Protein AF-A0A413B1Q6-F1 (afdb_monomer)

Structure (mmCIF, N/CA/C/O backbone):
data_AF-A0A413B1Q6-F1
#
_entry.id   AF-A0A413B1Q6-F1
#
loop_
_atom_site.group_PDB
_atom_site.id
_atom_site.type_symbol
_atom_site.label_atom_id
_atom_site.label_alt_id
_atom_site.label_comp_id
_atom_site.label_asym_id
_atom_site.label_entity_id
_atom_site.label_seq_id
_atom_site.pdbx_PDB_ins_code
_atom_site.Cartn_x
_atom_site.Cartn_y
_atom_site.Cartn_z
_atom_site.occupancy
_atom_site.B_iso_or_equiv
_atom_site.auth_seq_id
_atom_site.auth_comp_id
_atom_site.auth_asym_id
_atom_site.auth_atom_id
_atom_site.pdbx_PDB_model_num
ATOM 1 N N . MET A 1 1 ? 12.517 21.825 0.173 1.00 48.16 1 MET A N 1
ATOM 2 C CA . MET A 1 1 ? 11.046 21.617 0.176 1.00 48.16 1 MET A CA 1
ATOM 3 C C . MET A 1 1 ? 10.616 20.224 0.657 1.00 48.16 1 MET A C 1
ATOM 5 O O . MET A 1 1 ? 9.679 20.158 1.440 1.00 48.16 1 MET A O 1
ATOM 9 N N . ILE A 1 2 ? 11.316 19.134 0.309 1.00 51.59 2 ILE A N 1
ATOM 10 C CA . ILE A 1 2 ? 10.990 17.749 0.738 1.00 51.59 2 ILE A CA 1
ATOM 11 C C . ILE A 1 2 ? 10.934 17.574 2.276 1.00 51.59 2 ILE A C 1
ATOM 13 O O . ILE A 1 2 ? 10.001 16.971 2.801 1.00 51.59 2 ILE A O 1
ATOM 17 N N . LEU A 1 3 ? 11.860 18.199 3.017 1.00 45.94 3 LEU A N 1
ATOM 18 C CA . LEU A 1 3 ? 11.890 18.184 4.493 1.00 45.94 3 LEU A CA 1
ATOM 19 C C . LEU A 1 3 ? 10.654 18.820 5.160 1.00 45.94 3 LEU A C 1
ATOM 21 O O . LEU A 1 3 ? 10.297 18.443 6.273 1.00 45.94 3 LEU A O 1
ATOM 25 N N . LEU A 1 4 ? 9.995 19.777 4.501 1.00 53.41 4 LEU A N 1
ATOM 26 C CA . LEU A 1 4 ? 8.781 20.423 5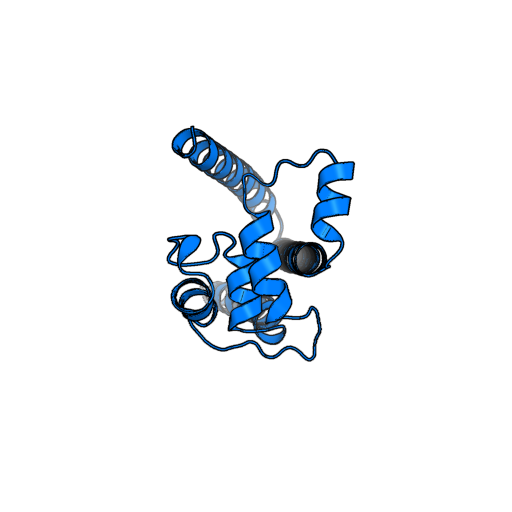.016 1.00 53.41 4 LEU A CA 1
ATOM 27 C C . LEU A 1 4 ? 7.534 19.580 4.734 1.00 53.41 4 LEU A C 1
ATOM 29 O O . LEU A 1 4 ? 6.629 19.558 5.562 1.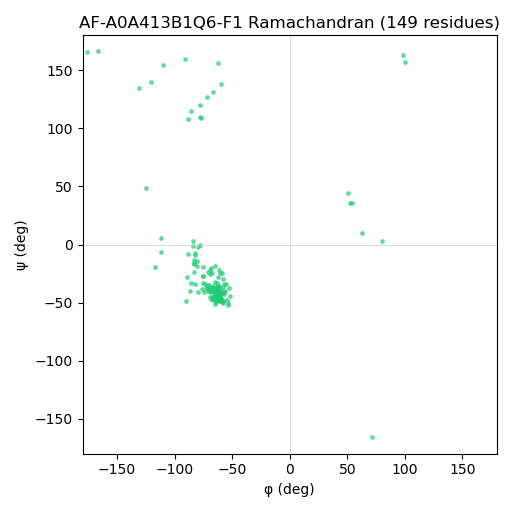00 53.41 4 LEU A O 1
ATOM 33 N N . ALA A 1 5 ? 7.494 18.869 3.604 1.00 56.66 5 ALA A N 1
ATOM 34 C CA . ALA A 1 5 ? 6.378 17.997 3.244 1.00 56.66 5 ALA A CA 1
ATOM 35 C C . ALA A 1 5 ? 6.296 16.767 4.165 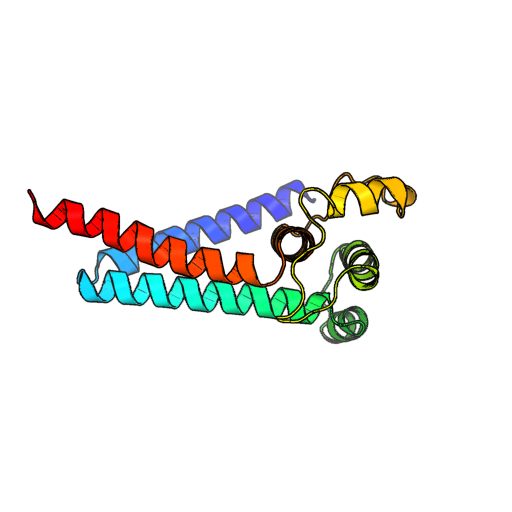1.00 56.66 5 ALA A C 1
ATOM 37 O O . ALA A 1 5 ? 5.234 16.496 4.724 1.00 56.66 5 ALA A O 1
ATOM 38 N N . GLY A 1 6 ? 7.426 16.092 4.416 1.00 59.94 6 GLY A N 1
ATOM 39 C CA . GLY A 1 6 ? 7.474 14.947 5.337 1.00 59.94 6 GLY A CA 1
ATOM 40 C C . GLY A 1 6 ? 7.097 15.320 6.775 1.00 59.94 6 GLY A C 1
ATOM 41 O O . GLY A 1 6 ? 6.319 14.618 7.419 1.00 59.94 6 GLY A O 1
ATOM 42 N N . LYS A 1 7 ? 7.560 16.485 7.257 1.00 67.38 7 LYS A N 1
ATOM 43 C CA . LYS A 1 7 ? 7.190 17.000 8.586 1.00 67.38 7 LYS A CA 1
ATOM 44 C C . LYS A 1 7 ? 5.690 17.281 8.713 1.00 67.38 7 LYS A C 1
ATOM 46 O O . LYS A 1 7 ? 5.123 17.017 9.766 1.00 67.38 7 LYS A O 1
ATOM 51 N N . ARG A 1 8 ? 5.030 17.772 7.658 1.00 76.81 8 ARG A N 1
ATOM 52 C CA . ARG A 1 8 ? 3.580 18.046 7.675 1.00 76.81 8 ARG A CA 1
ATOM 53 C C . ARG A 1 8 ? 2.765 16.763 7.804 1.00 76.81 8 ARG A C 1
ATOM 55 O O . ARG A 1 8 ? 1.902 16.697 8.670 1.00 76.81 8 ARG A O 1
ATOM 62 N N . ILE A 1 9 ? 3.073 15.743 7.002 1.00 81.12 9 ILE A N 1
ATOM 63 C CA . ILE A 1 9 ? 2.351 14.460 7.041 1.00 81.12 9 ILE A CA 1
ATOM 64 C C . ILE A 1 9 ? 2.518 13.793 8.413 1.00 81.12 9 ILE A C 1
ATOM 66 O O . ILE A 1 9 ? 1.534 13.326 8.979 1.00 81.12 9 ILE A O 1
ATOM 70 N N . GLY A 1 10 ? 3.730 13.819 8.981 1.00 80.06 10 GLY A N 1
ATOM 71 C CA . GLY A 1 10 ? 3.993 13.268 10.314 1.00 80.06 10 GLY A CA 1
ATOM 72 C C . GLY A 1 10 ? 3.266 14.001 11.448 1.00 80.06 10 GLY A C 1
ATOM 73 O O . GLY A 1 10 ? 2.780 13.370 12.381 1.00 80.06 10 GLY A O 1
ATOM 74 N N . ILE A 1 11 ? 3.146 15.330 11.373 1.00 85.75 11 ILE A N 1
ATOM 75 C CA . ILE A 1 11 ? 2.390 16.101 12.372 1.00 85.75 11 ILE A CA 1
ATOM 76 C C . ILE A 1 11 ? 0.889 15.807 12.251 1.00 85.75 11 ILE A C 1
ATOM 78 O O . ILE A 1 11 ? 0.236 15.558 13.262 1.00 85.75 11 ILE A O 1
ATOM 82 N N . PHE A 1 12 ? 0.341 15.787 11.031 1.00 84.81 12 PHE A N 1
ATOM 83 C CA . PHE A 1 12 ? -1.071 15.461 10.815 1.00 84.81 12 PHE A CA 1
ATOM 84 C C . PHE A 1 12 ? -1.413 14.041 11.277 1.00 84.81 12 PHE A C 1
ATOM 86 O O . PHE A 1 12 ? -2.421 13.856 11.959 1.00 84.81 12 PHE A O 1
ATOM 93 N N . SER A 1 13 ? -0.569 13.051 10.968 1.00 84.06 13 SER A N 1
ATOM 94 C CA . SER A 1 13 ? -0.796 11.674 11.411 1.00 84.06 13 SER A CA 1
ATOM 95 C C . SER A 1 13 ? -0.771 11.555 12.935 1.00 84.06 13 SER A C 1
ATOM 97 O O . SER A 1 13 ? -1.619 10.865 13.501 1.00 84.06 13 SER A O 1
ATOM 99 N N . LEU A 1 14 ? 0.127 12.276 13.614 1.00 86.75 14 LEU A N 1
ATOM 100 C CA . LEU A 1 14 ? 0.201 12.306 15.074 1.00 86.75 14 LEU A CA 1
ATOM 101 C C . LEU A 1 14 ? -1.061 12.916 15.698 1.00 86.75 14 LEU A C 1
ATOM 103 O O . LEU A 1 14 ? -1.635 12.323 16.609 1.00 86.75 14 LEU A O 1
ATOM 107 N N . VAL A 1 15 ? -1.531 14.058 15.186 1.00 91.31 15 VAL A N 1
ATOM 108 C CA . VAL A 1 15 ? -2.752 14.715 15.687 1.00 91.31 15 VAL A CA 1
ATOM 109 C C . VAL A 1 15 ? -3.966 13.797 15.536 1.00 91.31 15 VAL A C 1
ATOM 111 O O . VAL A 1 15 ? -4.698 13.583 16.502 1.00 91.31 15 VAL A O 1
ATOM 114 N N . ILE A 1 16 ? -4.148 13.200 14.355 1.00 90.38 16 ILE A N 1
ATOM 115 C CA . ILE A 1 16 ? -5.246 12.259 14.093 1.00 90.38 16 ILE A CA 1
ATOM 116 C C . ILE A 1 16 ? -5.147 11.038 15.017 1.00 90.38 16 ILE A C 1
ATOM 118 O O . ILE A 1 16 ? -6.152 10.622 15.591 1.00 90.38 16 ILE A O 1
ATOM 122 N N . SER A 1 17 ? -3.941 10.500 15.219 1.00 88.81 17 SER A N 1
ATOM 123 C CA . SER A 1 17 ? -3.722 9.337 16.088 1.00 88.81 17 SER A CA 1
ATOM 124 C C . SER A 1 17 ? -4.079 9.627 17.548 1.00 88.81 17 SER A C 1
ATOM 126 O O . SER A 1 17 ? -4.684 8.781 18.203 1.00 88.81 17 SER A O 1
ATOM 128 N N . ILE A 1 18 ? -3.762 10.823 18.061 1.00 91.38 18 ILE A N 1
ATOM 129 C CA . ILE A 1 18 ? -4.127 11.231 19.428 1.00 91.38 18 ILE A CA 1
ATOM 130 C C . ILE A 1 18 ? -5.646 11.357 19.571 1.00 91.38 18 ILE A C 1
ATOM 132 O O . ILE A 1 18 ? -6.213 10.843 20.536 1.00 91.38 18 ILE A O 1
ATOM 136 N N . ILE A 1 19 ? -6.314 12.003 18.609 1.00 92.56 19 ILE A N 1
ATOM 137 C CA . ILE A 1 19 ? -7.778 12.150 18.610 1.00 92.56 19 ILE A CA 1
ATOM 138 C C . ILE A 1 19 ? -8.447 10.772 18.581 1.00 92.56 19 ILE A C 1
ATOM 140 O O . ILE A 1 19 ? -9.362 10.507 19.361 1.00 92.56 19 ILE A O 1
ATOM 144 N N . TRP A 1 20 ? -7.956 9.876 17.724 1.00 89.44 20 TRP A N 1
ATOM 145 C CA . TRP A 1 20 ? -8.451 8.508 17.628 1.00 89.44 20 TRP A CA 1
ATOM 146 C C . TRP A 1 20 ? -8.255 7.729 18.934 1.00 89.44 20 TRP A C 1
ATOM 148 O O . TRP A 1 20 ? -9.201 7.131 19.444 1.00 89.44 20 TRP A O 1
ATOM 158 N N . LEU A 1 21 ? -7.061 7.788 19.531 1.00 87.69 21 LEU A N 1
ATOM 159 C CA . LEU A 1 21 ? -6.766 7.124 20.802 1.00 87.69 21 LEU A CA 1
ATOM 160 C C . LEU A 1 21 ? -7.682 7.621 21.928 1.00 87.69 21 LEU A C 1
ATOM 162 O O . LEU A 1 21 ? -8.211 6.828 22.712 1.00 87.69 21 LEU A O 1
ATOM 166 N N . PHE A 1 22 ? -7.907 8.930 21.996 1.00 90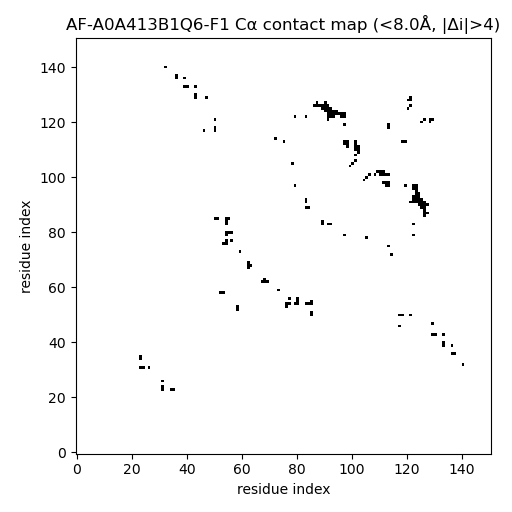.56 22 PHE A N 1
ATOM 167 C CA . PHE A 1 22 ? -8.806 9.528 22.973 1.00 90.56 22 PHE A CA 1
ATOM 168 C C . PHE A 1 22 ? -10.261 9.083 22.772 1.00 90.56 22 PHE A C 1
ATOM 170 O O . PHE A 1 22 ? -10.970 8.814 23.742 1.00 90.56 22 PHE A O 1
ATOM 177 N N . PHE A 1 23 ? -10.705 8.952 21.520 1.00 90.00 23 PHE A N 1
ATOM 178 C CA . PHE A 1 23 ? -12.035 8.439 21.202 1.00 90.00 23 PHE A CA 1
ATOM 179 C C . PHE A 1 23 ? -12.193 6.965 21.600 1.00 90.00 23 PHE A C 1
ATOM 181 O O . PHE A 1 23 ? -13.173 6.615 22.255 1.00 90.00 23 PHE A O 1
ATOM 188 N N . VAL A 1 24 ? -11.218 6.114 21.265 1.00 87.31 24 VAL A N 1
ATOM 189 C CA . VAL A 1 24 ? -11.259 4.672 21.557 1.00 87.31 24 VAL A CA 1
ATOM 190 C C . VAL A 1 24 ? -11.215 4.408 23.062 1.00 87.31 24 VAL A C 1
ATOM 192 O O . VAL A 1 24 ? -12.029 3.644 23.571 1.00 87.31 24 VAL A O 1
ATOM 195 N N . THR A 1 25 ? -10.332 5.076 23.807 1.00 84.75 25 THR A N 1
ATOM 196 C CA . THR A 1 25 ? -10.175 4.843 25.259 1.00 84.75 25 THR A CA 1
ATOM 197 C C . THR A 1 25 ? -11.408 5.219 26.088 1.00 84.75 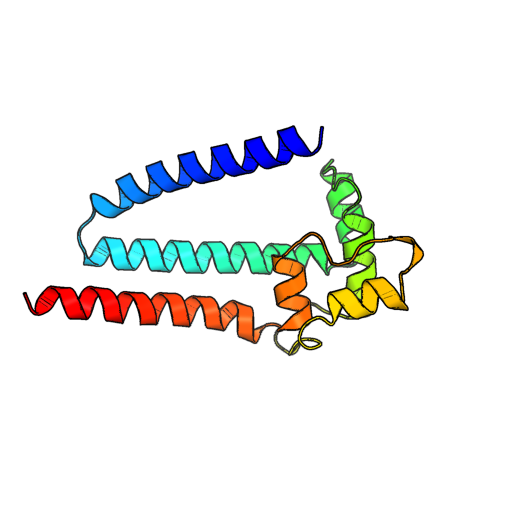25 THR A C 1
ATOM 199 O O . THR A 1 25 ? -11.560 4.721 27.201 1.00 84.75 25 THR A O 1
ATOM 202 N N . ARG A 1 26 ? -12.324 6.034 25.545 1.00 88.56 26 ARG A N 1
ATOM 203 C CA . ARG A 1 26 ? -13.613 6.381 26.171 1.00 88.56 26 ARG A CA 1
ATOM 204 C C . ARG A 1 26 ? -14.719 5.343 25.972 1.00 88.56 26 ARG A C 1
ATOM 206 O O . ARG A 1 26 ? -15.781 5.473 26.573 1.00 88.56 26 ARG A O 1
ATOM 213 N N . GLN A 1 27 ? -14.499 4.341 25.129 1.00 86.19 27 GLN A N 1
ATOM 214 C CA . GLN A 1 27 ? -15.483 3.301 24.837 1.00 86.19 27 GLN A CA 1
ATOM 215 C C . GLN A 1 27 ? -15.325 2.097 25.773 1.00 86.19 27 GLN A C 1
ATOM 217 O O . GLN A 1 27 ? -14.258 1.877 26.345 1.00 86.19 27 GLN A O 1
ATOM 222 N N . SER A 1 28 ? -16.378 1.283 25.895 1.00 87.75 28 SER A N 1
ATOM 223 C CA . SER A 1 28 ? -16.315 -0.006 26.596 1.00 87.75 28 SER A CA 1
ATOM 224 C C . SER A 1 28 ? -15.329 -0.963 25.916 1.00 87.75 28 SER A C 1
ATOM 226 O O . SER A 1 28 ? -15.079 -0.857 24.717 1.00 87.75 28 SER A O 1
ATOM 228 N N . GLU A 1 29 ? -14.792 -1.940 26.648 1.00 79.62 29 GLU A N 1
ATOM 229 C CA . GLU A 1 29 ? -13.774 -2.860 26.118 1.00 79.62 29 GLU A CA 1
ATOM 230 C C . GLU A 1 29 ? -14.228 -3.607 24.850 1.00 79.62 29 GLU A C 1
ATOM 232 O O . GLU A 1 29 ? -13.473 -3.744 23.884 1.00 79.62 29 GLU A O 1
ATOM 237 N N . LYS A 1 30 ? -15.494 -4.042 24.814 1.00 79.50 30 LYS A N 1
ATOM 238 C CA . LYS A 1 30 ? -16.086 -4.686 23.633 1.00 79.50 30 LYS A CA 1
ATOM 239 C C . LYS A 1 30 ? -16.091 -3.744 22.424 1.00 79.50 30 LYS A C 1
ATOM 241 O O . LYS A 1 30 ? -15.739 -4.157 21.319 1.00 79.50 30 LYS A O 1
ATOM 246 N N . ASN A 1 31 ? -16.446 -2.480 22.639 1.00 83.12 31 ASN A N 1
ATOM 247 C CA . ASN A 1 31 ? -16.481 -1.470 21.586 1.00 83.12 31 ASN A CA 1
ATOM 248 C C . ASN A 1 31 ? -15.068 -1.063 21.147 1.00 83.12 31 ASN A C 1
ATOM 250 O O . ASN A 1 31 ? -14.854 -0.863 19.958 1.00 83.12 31 ASN A O 1
ATOM 254 N N . GLN A 1 32 ? -14.092 -1.014 22.061 1.00 80.06 32 GLN A N 1
ATOM 255 C CA . GLN A 1 32 ? -12.682 -0.770 21.731 1.00 80.06 32 GLN A CA 1
ATOM 256 C C . GLN A 1 32 ? -12.147 -1.816 20.752 1.00 80.06 32 GLN A C 1
ATOM 258 O O . GLN A 1 32 ? -11.596 -1.456 19.713 1.00 80.06 32 GLN A O 1
ATOM 263 N N . LYS A 1 33 ? -12.362 -3.105 21.053 1.00 77.88 33 LYS A N 1
ATOM 264 C CA . LYS A 1 33 ? -11.957 -4.213 20.175 1.00 77.88 33 LYS A CA 1
ATOM 265 C C . LYS A 1 33 ? -12.607 -4.084 18.799 1.00 77.88 33 LYS A C 1
ATOM 267 O O . LYS A 1 33 ? -11.907 -4.111 17.794 1.00 77.88 33 LYS A O 1
ATOM 272 N N . CYS A 1 34 ? -13.922 -3.861 18.763 1.00 81.19 34 CYS A N 1
ATOM 273 C CA . CYS A 1 34 ? -14.666 -3.684 17.517 1.00 81.19 34 CYS A CA 1
ATOM 274 C C . CYS A 1 34 ? -14.121 -2.515 16.674 1.00 81.19 34 CYS A C 1
ATOM 276 O O . CYS A 1 34 ? -13.824 -2.690 15.495 1.00 81.19 34 CYS A O 1
ATOM 278 N N . LEU A 1 35 ? -13.917 -1.342 17.283 1.00 85.25 35 LEU A N 1
ATOM 279 C CA . LEU A 1 35 ? -13.418 -0.149 16.595 1.00 85.25 35 LEU A CA 1
ATOM 280 C C . LEU A 1 35 ? -12.007 -0.346 16.040 1.00 85.25 35 LEU A C 1
ATOM 282 O O . LEU A 1 35 ? -11.760 -0.005 14.886 1.00 85.25 35 LEU A O 1
ATOM 286 N N . ILE A 1 36 ? -11.096 -0.925 16.825 1.00 84.06 36 ILE A N 1
ATOM 287 C CA . ILE A 1 36 ? -9.726 -1.203 16.375 1.00 84.06 36 ILE A CA 1
ATOM 288 C C . ILE A 1 36 ? -9.749 -2.174 15.192 1.00 84.06 36 ILE A C 1
ATOM 290 O O . ILE A 1 36 ? -9.130 -1.884 14.169 1.00 84.06 36 ILE A O 1
ATOM 294 N N . THR A 1 37 ? -10.507 -3.272 15.282 1.00 80.38 37 THR A N 1
ATOM 295 C CA . THR A 1 37 ? -10.635 -4.239 14.182 1.00 80.38 37 THR A CA 1
ATOM 296 C C . THR A 1 37 ? -11.202 -3.587 12.924 1.00 80.38 37 THR A C 1
ATOM 298 O O . THR A 1 37 ? -10.617 -3.742 11.855 1.00 80.38 37 THR A O 1
ATOM 301 N N . ILE A 1 38 ? -12.281 -2.805 13.038 1.00 85.56 38 ILE A N 1
ATOM 302 C CA . ILE A 1 38 ? -12.872 -2.093 11.897 1.00 85.56 38 ILE A CA 1
ATOM 303 C C . ILE A 1 38 ? -11.851 -1.141 11.275 1.00 85.56 38 ILE A C 1
ATOM 305 O O . ILE A 1 38 ? -11.651 -1.179 10.064 1.00 85.56 38 ILE A O 1
ATOM 309 N N . THR A 1 39 ? -11.162 -0.322 12.075 1.00 85.25 39 THR A N 1
ATOM 310 C CA . THR A 1 39 ? -10.150 0.595 11.529 1.00 85.25 39 THR A CA 1
ATOM 311 C C . THR A 1 39 ? -8.982 -0.128 10.872 1.00 85.25 39 THR A C 1
ATOM 313 O O . THR A 1 39 ? -8.517 0.323 9.830 1.00 85.25 39 THR A O 1
ATOM 316 N N . GLY A 1 40 ? -8.550 -1.270 11.413 1.00 82.75 40 GLY A N 1
ATOM 317 C CA . GLY A 1 40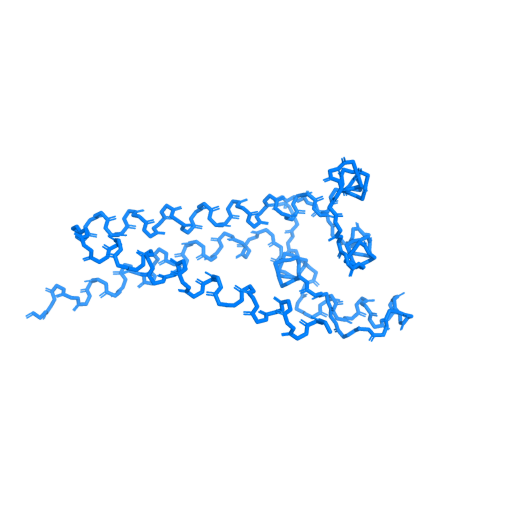 ? -7.534 -2.114 10.788 1.00 82.75 40 GLY A CA 1
ATOM 318 C C . GLY A 1 40 ? -7.983 -2.641 9.424 1.00 82.75 40 GLY A C 1
ATOM 319 O O . GLY A 1 40 ? -7.257 -2.491 8.444 1.00 82.75 40 GLY A O 1
ATOM 320 N N . VAL A 1 41 ? -9.204 -3.180 9.336 1.00 84.25 41 VAL A N 1
ATOM 321 C CA . VAL A 1 41 ? -9.780 -3.677 8.074 1.00 84.25 41 VAL A CA 1
ATOM 322 C C . VAL A 1 41 ? -9.946 -2.545 7.058 1.00 84.25 41 VAL A C 1
ATOM 324 O O . VAL A 1 41 ? -9.564 -2.704 5.903 1.00 84.25 41 VAL A O 1
ATOM 327 N N . VAL A 1 42 ? -10.454 -1.381 7.473 1.00 87.62 42 VAL A N 1
ATOM 328 C CA . VAL A 1 42 ? -10.596 -0.211 6.592 1.00 87.62 42 VAL A CA 1
ATOM 329 C C . VAL A 1 42 ? -9.235 0.242 6.064 1.00 87.62 42 VAL A C 1
ATOM 331 O O . VAL A 1 42 ? -9.093 0.455 4.863 1.00 87.62 42 VAL A O 1
ATOM 334 N N . MET A 1 43 ? -8.217 0.341 6.923 1.00 84.75 43 MET A N 1
ATOM 335 C CA . MET A 1 43 ? -6.865 0.713 6.497 1.00 84.75 43 MET A CA 1
ATOM 336 C C . MET A 1 43 ? -6.270 -0.302 5.519 1.00 84.75 43 MET A C 1
ATOM 338 O O . MET A 1 43 ? -5.676 0.095 4.520 1.00 84.75 43 MET A O 1
ATOM 342 N N . MET A 1 44 ? -6.473 -1.599 5.758 1.00 83.62 44 MET A N 1
ATOM 343 C CA . MET A 1 44 ? -6.053 -2.658 4.839 1.00 83.62 44 MET A CA 1
ATOM 344 C C . MET A 1 44 ? -6.722 -2.508 3.465 1.00 83.62 44 MET A C 1
ATOM 346 O O . MET A 1 44 ? -6.036 -2.554 2.446 1.00 83.62 44 MET A O 1
ATOM 350 N N . LEU A 1 45 ? -8.036 -2.260 3.426 1.00 86.94 45 LEU A N 1
ATOM 351 C CA . LEU A 1 45 ? -8.772 -2.030 2.178 1.00 86.94 45 LEU A CA 1
ATOM 352 C C . LEU A 1 45 ? -8.273 -0.784 1.437 1.00 86.94 45 LEU A C 1
ATOM 354 O O . LEU A 1 45 ? -8.126 -0.823 0.219 1.00 86.94 45 LEU A O 1
ATOM 358 N N . VAL A 1 46 ? -7.964 0.302 2.152 1.00 88.56 46 VAL A N 1
ATOM 359 C CA . VAL A 1 46 ? -7.390 1.522 1.558 1.00 88.56 46 VAL A CA 1
ATOM 360 C C . VAL A 1 46 ? -6.007 1.247 0.961 1.00 88.56 46 VAL A C 1
ATOM 362 O O . VAL A 1 46 ? -5.732 1.673 -0.160 1.00 88.56 46 VAL A O 1
ATOM 365 N N . CYS A 1 47 ? -5.146 0.507 1.665 1.00 86.25 47 CYS A N 1
ATOM 366 C CA . CYS A 1 47 ? -3.842 0.097 1.142 1.00 86.25 47 CYS A CA 1
ATOM 367 C C . CYS A 1 47 ? -3.986 -0.784 -0.105 1.00 86.25 47 CYS A C 1
ATOM 369 O O . CYS A 1 47 ? -3.278 -0.576 -1.087 1.00 86.25 47 CYS A O 1
ATOM 371 N N . TYR A 1 48 ? -4.924 -1.732 -0.094 1.00 86.00 48 TYR A N 1
ATOM 372 C CA . TYR A 1 48 ? -5.174 -2.614 -1.230 1.00 86.00 48 TYR A CA 1
ATOM 373 C C . TYR A 1 48 ? -5.733 -1.854 -2.441 1.00 86.00 48 TYR A C 1
ATOM 375 O O . TYR A 1 48 ? -5.285 -2.068 -3.566 1.00 86.00 48 TYR A O 1
ATOM 383 N N . LEU A 1 49 ? -6.634 -0.894 -2.211 1.00 89.19 49 LEU A N 1
ATOM 384 C CA . LEU A 1 49 ? -7.128 0.012 -3.246 1.00 89.19 49 LEU A CA 1
ATOM 385 C C . LEU A 1 49 ? -5.998 0.867 -3.835 1.00 89.19 49 LEU A C 1
ATOM 387 O O . LEU A 1 49 ? -5.956 1.077 -5.043 1.00 89.19 49 LEU A O 1
ATOM 391 N N . LEU A 1 50 ? -5.062 1.339 -3.008 1.00 88.00 50 LEU A N 1
ATOM 392 C CA . LEU A 1 50 ? -3.888 2.067 -3.488 1.00 88.00 50 LEU A CA 1
ATOM 393 C C . LEU A 1 50 ? -3.028 1.193 -4.406 1.00 88.00 50 LEU A C 1
ATOM 395 O O . LEU A 1 50 ? -2.606 1.663 -5.458 1.00 88.00 50 LEU A O 1
ATOM 399 N N . VAL A 1 51 ? -2.791 -0.070 -4.041 1.00 89.56 51 VAL A N 1
ATOM 400 C CA . VAL A 1 51 ? -2.052 -1.016 -4.892 1.00 89.56 51 VAL A CA 1
ATOM 401 C C . VAL A 1 51 ? -2.790 -1.252 -6.210 1.00 89.56 51 VAL A C 1
ATOM 403 O O . VAL A 1 51 ? -2.164 -1.171 -7.263 1.00 89.56 51 VAL A O 1
ATOM 406 N N . TYR A 1 52 ? -4.107 -1.478 -6.164 1.00 89.19 52 TYR A N 1
ATOM 407 C CA . TYR A 1 52 ? -4.943 -1.620 -7.361 1.00 89.19 52 TYR A CA 1
ATOM 408 C C . TYR A 1 52 ? -4.789 -0.428 -8.305 1.00 89.19 52 TYR A C 1
ATOM 410 O O . TYR A 1 52 ? -4.538 -0.600 -9.494 1.00 89.19 52 TYR A O 1
ATOM 418 N N . LEU A 1 53 ? -4.912 0.784 -7.763 1.00 88.31 53 LEU A N 1
ATOM 419 C CA . LEU A 1 53 ? -4.796 2.008 -8.541 1.00 88.31 53 LEU A CA 1
ATOM 420 C C . LEU A 1 53 ? -3.408 2.144 -9.158 1.00 88.31 53 LEU A C 1
ATOM 422 O O . LEU A 1 53 ? -3.312 2.448 -10.334 1.00 88.31 53 LEU A O 1
ATOM 426 N N . VAL A 1 54 ? -2.347 1.894 -8.393 1.00 88.12 54 VAL A N 1
ATOM 427 C CA . VAL A 1 54 ? -0.963 2.114 -8.829 1.00 88.12 54 VAL A CA 1
ATOM 428 C C . VAL A 1 54 ? -0.465 1.053 -9.815 1.00 88.12 54 VAL A C 1
ATOM 430 O O . VAL A 1 54 ? 0.334 1.375 -10.694 1.00 88.12 54 VAL A O 1
ATOM 433 N N . LEU A 1 55 ? -0.916 -0.197 -9.691 1.00 87.75 55 LEU A N 1
ATOM 434 C CA . LEU A 1 55 ? -0.576 -1.271 -10.632 1.00 87.75 55 LEU A CA 1
ATOM 435 C C . LEU A 1 55 ? -1.451 -1.262 -11.890 1.00 87.75 55 LEU A C 1
ATOM 437 O O . LEU A 1 55 ? -1.165 -1.996 -12.832 1.00 87.75 55 LEU A O 1
ATOM 441 N N . ASN A 1 56 ? -2.490 -0.426 -11.938 1.00 87.56 56 ASN A N 1
ATOM 442 C CA . ASN A 1 56 ? -3.262 -0.232 -13.153 1.00 87.56 56 ASN A CA 1
ATOM 443 C C . ASN A 1 56 ? -2.429 0.570 -14.181 1.00 87.56 56 ASN A C 1
ATOM 445 O O . ASN A 1 56 ? -1.946 1.660 -13.851 1.00 87.56 56 ASN A O 1
ATOM 449 N N . PRO A 1 57 ? -2.263 0.085 -15.425 1.00 82.38 57 PRO A N 1
ATOM 450 C CA . PRO A 1 57 ? -1.514 0.803 -16.460 1.00 82.38 57 PRO A CA 1
ATOM 451 C C . PRO A 1 57 ? -2.084 2.200 -16.755 1.00 82.38 57 PRO A C 1
ATOM 453 O O . PRO A 1 57 ? -1.329 3.129 -17.052 1.00 82.38 57 PRO A O 1
ATOM 456 N N . ASP A 1 58 ? -3.394 2.393 -16.576 1.00 86.06 58 ASP A N 1
ATOM 457 C CA . ASP A 1 58 ? -4.071 3.672 -16.814 1.00 86.06 58 ASP A CA 1
ATOM 458 C C . ASP A 1 58 ? -3.896 4.678 -15.665 1.00 86.06 58 ASP A C 1
ATOM 460 O O . ASP A 1 58 ? -4.362 5.818 -15.753 1.00 86.06 58 ASP A O 1
ATOM 464 N N . TRP A 1 59 ? -3.208 4.303 -14.581 1.00 84.94 59 TRP A N 1
ATOM 465 C CA . TRP A 1 59 ? -3.044 5.144 -13.394 1.00 84.94 59 TRP A CA 1
ATOM 466 C C . TRP A 1 59 ? -2.528 6.543 -13.709 1.00 84.94 59 TRP A C 1
ATOM 468 O O . TRP A 1 59 ? -3.049 7.528 -13.192 1.00 84.94 59 TRP A O 1
ATOM 478 N N . ASN A 1 60 ? -1.523 6.645 -14.580 1.00 82.19 60 ASN A N 1
ATOM 479 C CA . ASN A 1 60 ? -0.923 7.930 -14.931 1.00 82.19 60 ASN A CA 1
ATOM 480 C C . ASN A 1 60 ? -1.939 8.866 -15.603 1.00 82.19 60 ASN A C 1
ATOM 482 O O . ASN A 1 60 ? -1.923 10.068 -15.338 1.00 82.19 60 ASN A O 1
ATOM 486 N N . LEU A 1 61 ? -2.843 8.311 -16.415 1.00 83.50 61 LEU A N 1
ATOM 487 C CA . LEU A 1 61 ? -3.907 9.049 -17.094 1.00 83.50 61 LEU A CA 1
ATOM 488 C C . LEU A 1 61 ? -5.028 9.439 -16.121 1.00 83.50 61 LEU A C 1
ATOM 490 O O . LEU A 1 61 ? -5.519 10.567 -16.141 1.00 83.50 61 LEU A O 1
ATOM 494 N N . ILE A 1 62 ? -5.397 8.536 -15.210 1.00 85.31 62 ILE A N 1
ATOM 495 C CA . ILE A 1 62 ? -6.359 8.829 -14.138 1.00 85.31 62 ILE A CA 1
ATOM 496 C C . ILE A 1 62 ? -5.824 9.953 -13.245 1.00 85.31 62 ILE A C 1
ATOM 498 O O . ILE A 1 62 ? -6.535 10.909 -12.937 1.00 85.31 62 ILE A O 1
ATOM 502 N N . ALA A 1 63 ? -4.555 9.872 -12.857 1.00 85.44 63 ALA A N 1
ATOM 503 C CA . ALA A 1 63 ? -3.951 10.828 -11.950 1.00 85.44 63 ALA A CA 1
ATOM 504 C C . ALA A 1 63 ? -3.752 12.207 -12.600 1.00 85.44 63 ALA A C 1
ATOM 506 O O . ALA A 1 63 ? -3.975 13.220 -11.933 1.00 85.44 63 ALA A O 1
ATOM 507 N N . SER A 1 64 ? -3.436 12.270 -13.903 1.00 85.00 64 SER A N 1
ATOM 508 C CA . SER A 1 64 ? -3.419 13.541 -14.640 1.00 85.00 64 SER A CA 1
ATOM 509 C C . SER A 1 64 ? -4.810 14.167 -14.738 1.00 85.00 64 SER A C 1
ATOM 511 O O . SER A 1 64 ? -4.949 15.368 -14.524 1.00 85.00 64 SER A O 1
ATOM 513 N N . ASN A 1 65 ? -5.853 13.364 -14.980 1.00 88.31 65 ASN A N 1
ATOM 514 C CA . ASN A 1 65 ? -7.234 13.855 -15.055 1.00 88.31 65 ASN A CA 1
ATOM 515 C C . ASN A 1 65 ? -7.736 14.401 -13.710 1.00 88.31 65 ASN A C 1
ATOM 517 O O . ASN A 1 65 ? -8.506 15.358 -13.669 1.00 88.31 65 ASN A O 1
ATOM 521 N N . LEU A 1 66 ? -7.268 13.825 -12.602 1.00 88.12 66 LEU A N 1
ATOM 522 C CA . LEU A 1 66 ? -7.578 14.278 -11.246 1.00 88.12 66 LEU A CA 1
ATOM 523 C C . LEU A 1 66 ? -6.668 15.422 -10.757 1.00 88.12 66 LEU A C 1
ATOM 525 O O . LEU A 1 66 ? -6.808 15.851 -9.614 1.00 88.12 66 LEU A O 1
ATOM 529 N N . ASN A 1 67 ? -5.752 15.929 -11.597 1.00 84.19 67 ASN A N 1
ATOM 530 C CA . ASN A 1 67 ? -4.739 16.932 -11.236 1.00 84.19 67 ASN A CA 1
ATOM 531 C C . ASN A 1 67 ? -3.910 16.541 -9.995 1.00 84.19 67 ASN A C 1
ATOM 533 O O . ASN A 1 67 ? -3.538 17.385 -9.177 1.00 84.19 67 ASN A O 1
ATOM 537 N N . ILE A 1 68 ? -3.623 15.246 -9.839 1.00 82.81 68 ILE A N 1
ATOM 538 C CA . ILE A 1 68 ? -2.819 14.727 -8.734 1.00 82.81 68 ILE A CA 1
ATOM 539 C C . ILE A 1 68 ? -1.342 14.816 -9.123 1.00 82.81 68 ILE A C 1
ATOM 541 O O . ILE A 1 68 ? -0.878 14.111 -10.017 1.00 82.81 68 ILE A O 1
ATOM 545 N N . ASP A 1 69 ? -0.574 15.643 -8.412 1.00 80.75 69 ASP A N 1
ATOM 546 C CA . ASP A 1 69 ? 0.881 15.670 -8.560 1.00 80.75 69 ASP A CA 1
ATOM 547 C C . ASP A 1 69 ? 1.525 14.490 -7.815 1.00 80.75 69 ASP A C 1
ATOM 549 O O . ASP A 1 69 ? 1.575 14.427 -6.580 1.00 80.75 69 ASP A O 1
ATOM 553 N N . LEU A 1 70 ? 2.050 13.533 -8.579 1.00 76.94 70 LEU A N 1
ATOM 554 C CA . LEU A 1 70 ? 2.737 12.365 -8.030 1.00 76.94 70 LEU A CA 1
ATOM 555 C C . LEU A 1 70 ? 4.209 12.634 -7.706 1.00 76.94 70 LEU A C 1
ATOM 557 O O . LEU A 1 70 ? 4.866 11.744 -7.163 1.00 76.94 70 LEU A O 1
ATOM 561 N N . ALA A 1 71 ? 4.732 13.836 -7.966 1.00 77.06 71 ALA A N 1
ATOM 562 C CA . ALA A 1 71 ? 6.091 14.252 -7.621 1.00 77.06 71 ALA A CA 1
ATOM 563 C C . ALA A 1 71 ? 7.165 13.239 -8.079 1.00 77.06 71 ALA A C 1
ATOM 565 O O . ALA A 1 71 ? 8.052 12.856 -7.317 1.00 77.06 71 ALA A O 1
ATOM 566 N N . GLY A 1 72 ? 7.037 12.736 -9.312 1.00 75.38 72 GLY A N 1
ATOM 567 C CA . GLY A 1 72 ? 7.959 11.755 -9.897 1.00 75.38 72 GLY A CA 1
ATOM 568 C C . GLY A 1 72 ? 7.733 10.298 -9.472 1.00 75.38 72 GLY A C 1
ATOM 569 O O . GLY A 1 72 ? 8.476 9.424 -9.912 1.00 75.38 72 GLY A O 1
ATOM 570 N N . ARG A 1 73 ? 6.702 9.990 -8.668 1.00 81.00 73 ARG A N 1
ATOM 571 C CA . ARG A 1 73 ? 6.394 8.601 -8.270 1.00 81.00 73 ARG A CA 1
ATOM 572 C C . ARG A 1 73 ? 5.918 7.714 -9.421 1.00 81.00 73 ARG A C 1
ATOM 574 O O . ARG A 1 73 ? 6.148 6.509 -9.385 1.00 81.00 73 ARG A O 1
ATOM 581 N N . ASN A 1 74 ? 5.356 8.324 -10.461 1.00 83.88 74 ASN A N 1
ATOM 582 C CA . ASN A 1 74 ? 4.866 7.656 -11.669 1.00 83.88 74 ASN A CA 1
ATOM 583 C C . ASN A 1 74 ? 5.913 6.759 -12.324 1.00 83.88 74 ASN A C 1
ATOM 585 O O . ASN A 1 74 ? 5.583 5.670 -12.778 1.00 83.88 74 ASN A O 1
ATOM 589 N N . TYR A 1 75 ? 7.179 7.182 -12.322 1.00 82.75 75 TYR A N 1
ATOM 590 C CA . TYR A 1 75 ? 8.265 6.415 -12.927 1.00 82.75 75 TYR A CA 1
ATOM 591 C C . TYR A 1 75 ? 8.549 5.114 -12.166 1.00 82.75 75 TYR A C 1
ATOM 593 O O . TYR A 1 75 ? 8.739 4.073 -12.788 1.00 82.75 75 TYR A O 1
ATOM 601 N N . TYR A 1 76 ? 8.513 5.144 -10.828 1.00 84.06 76 TYR A N 1
ATOM 602 C CA . TYR A 1 76 ? 8.688 3.936 -10.013 1.00 84.06 76 TYR A CA 1
ATOM 603 C C . TYR A 1 76 ? 7.484 3.007 -10.125 1.00 84.06 76 TYR A C 1
ATOM 605 O O . TYR A 1 76 ? 7.646 1.793 -10.145 1.00 84.06 76 TYR A O 1
ATOM 613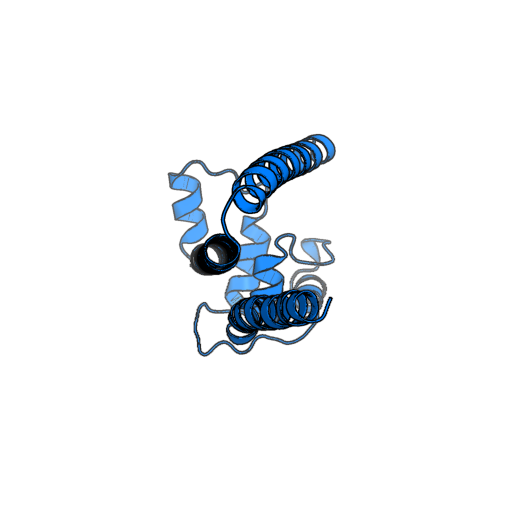 N N . TYR A 1 77 ? 6.282 3.574 -10.206 1.00 86.62 77 TYR A N 1
ATOM 614 C CA . TYR A 1 77 ? 5.055 2.805 -10.382 1.00 86.62 77 TYR A CA 1
ATOM 615 C C . TYR A 1 77 ? 5.050 2.076 -11.725 1.00 86.62 77 TYR A C 1
ATOM 617 O O . TYR A 1 77 ? 4.891 0.860 -11.743 1.00 86.62 77 TYR A O 1
ATOM 625 N N . ALA A 1 78 ? 5.355 2.781 -12.815 1.00 84.94 78 ALA A N 1
ATOM 626 C CA . ALA A 1 78 ? 5.482 2.186 -14.142 1.00 84.94 78 ALA A CA 1
ATOM 627 C C . ALA A 1 78 ? 6.576 1.106 -14.204 1.00 84.94 78 ALA A C 1
ATOM 629 O O . ALA A 1 78 ? 6.378 0.069 -14.827 1.00 84.94 78 ALA A O 1
ATOM 630 N N . ALA A 1 79 ? 7.711 1.303 -13.522 1.00 86.81 79 ALA A N 1
ATOM 631 C CA . ALA A 1 79 ? 8.764 0.289 -13.464 1.00 86.81 79 ALA A CA 1
ATOM 632 C C . ALA A 1 79 ? 8.287 -1.009 -12.794 1.00 86.81 79 ALA A C 1
ATOM 634 O O . ALA A 1 79 ? 8.596 -2.093 -13.276 1.00 86.81 79 ALA A O 1
ATOM 635 N N . MET A 1 80 ? 7.509 -0.909 -11.710 1.00 87.12 80 MET A N 1
ATOM 636 C CA . MET A 1 80 ? 7.001 -2.082 -10.989 1.00 87.12 80 MET A CA 1
ATOM 637 C C . MET A 1 80 ? 5.853 -2.792 -11.723 1.00 87.12 80 MET A C 1
ATOM 639 O O . MET A 1 80 ? 5.716 -4.003 -11.570 1.00 87.12 80 MET A O 1
ATOM 643 N N . GLN A 1 81 ? 5.073 -2.085 -12.549 1.00 88.38 81 GLN A N 1
ATOM 644 C CA . GLN A 1 81 ? 3.981 -2.673 -13.346 1.00 88.38 81 GLN A CA 1
ATOM 645 C C . GLN A 1 81 ? 4.453 -3.785 -14.301 1.00 88.38 81 GLN A C 1
ATOM 647 O O . GLN A 1 81 ? 3.675 -4.672 -14.632 1.00 88.38 81 GLN A O 1
ATOM 652 N N . ASN A 1 82 ? 5.727 -3.784 -14.710 1.00 87.25 82 ASN A N 1
ATOM 653 C CA . ASN A 1 82 ? 6.285 -4.835 -15.570 1.00 87.25 82 ASN A CA 1
ATOM 654 C C . ASN A 1 82 ? 6.564 -6.157 -14.831 1.00 87.25 82 ASN A C 1
ATOM 656 O O . ASN A 1 82 ? 6.711 -7.191 -15.477 1.00 87.25 82 ASN A O 1
ATOM 660 N N . TYR A 1 83 ? 6.666 -6.127 -13.498 1.00 87.62 83 TYR A N 1
ATOM 661 C CA . TYR A 1 83 ? 7.087 -7.275 -12.679 1.00 87.62 83 TYR A CA 1
ATOM 662 C C . TYR A 1 83 ? 6.001 -7.751 -11.715 1.00 87.62 83 TYR A C 1
ATOM 664 O O . TYR A 1 83 ? 6.075 -8.870 -11.212 1.00 87.62 83 TYR A O 1
ATOM 672 N N . ALA A 1 84 ? 5.010 -6.908 -11.429 1.00 87.81 84 ALA A N 1
ATOM 673 C CA . ALA A 1 84 ? 3.922 -7.216 -10.520 1.00 87.81 84 ALA A CA 1
ATOM 674 C C . ALA A 1 84 ? 2.579 -6.883 -11.162 1.00 87.81 84 ALA A C 1
ATOM 676 O O . ALA A 1 84 ? 2.386 -5.795 -11.704 1.00 87.81 84 ALA A O 1
ATOM 677 N N . HIS A 1 85 ? 1.630 -7.803 -11.029 1.00 88.62 85 HIS A N 1
ATOM 678 C CA . HIS A 1 85 ? 0.233 -7.578 -11.365 1.00 88.62 85 HIS A CA 1
ATOM 679 C C . HIS A 1 85 ? -0.613 -7.541 -10.099 1.00 88.62 85 HIS A C 1
ATOM 681 O O . HIS A 1 85 ? -0.270 -8.115 -9.066 1.00 88.62 85 HIS A O 1
ATOM 687 N N . PHE A 1 86 ? -1.740 -6.845 -10.183 1.00 87.50 86 PHE A N 1
ATOM 688 C CA . PHE A 1 86 ? -2.723 -6.866 -9.117 1.00 87.50 86 PHE A CA 1
ATOM 689 C C . PHE A 1 86 ? -3.540 -8.158 -9.192 1.00 87.50 86 PHE A C 1
ATOM 691 O O . PHE A 1 86 ? -4.228 -8.407 -10.181 1.00 87.50 86 PHE A O 1
ATOM 698 N N . GLY A 1 87 ? -3.497 -8.956 -8.131 1.00 83.38 87 GLY A N 1
ATOM 699 C CA . GLY A 1 87 ? -4.259 -10.196 -8.039 1.00 83.38 87 GLY A CA 1
ATOM 700 C C . GLY A 1 87 ? -4.108 -10.882 -6.686 1.00 83.38 87 GLY A C 1
ATOM 701 O O . GLY A 1 87 ? -3.243 -10.528 -5.879 1.00 83.38 87 GLY A O 1
ATOM 702 N N . THR A 1 88 ? -4.984 -11.851 -6.419 1.00 80.81 88 THR A N 1
ATOM 703 C CA . THR A 1 88 ? -4.900 -12.732 -5.240 1.00 80.81 88 THR A CA 1
ATOM 704 C C . THR A 1 88 ? -3.943 -13.906 -5.460 1.00 80.81 88 THR A C 1
ATOM 706 O O . THR A 1 88 ? -3.549 -14.573 -4.511 1.00 80.81 88 THR A O 1
ATOM 709 N N . ASP A 1 89 ? -3.596 -14.167 -6.718 1.00 87.19 89 ASP A N 1
ATOM 710 C CA . ASP A 1 89 ? -2.650 -15.172 -7.204 1.00 87.19 89 ASP A CA 1
ATOM 711 C C . ASP A 1 89 ? -1.191 -14.692 -7.152 1.00 87.19 89 ASP A C 1
ATOM 713 O O . ASP A 1 89 ? -0.265 -15.496 -7.256 1.00 87.19 89 ASP A O 1
ATOM 717 N N . PHE A 1 90 ? -0.969 -13.391 -6.957 1.00 87.25 90 PHE A N 1
ATOM 718 C CA . PHE A 1 90 ? 0.365 -12.825 -6.836 1.00 87.25 90 PHE A CA 1
ATOM 719 C C . PHE A 1 90 ? 0.964 -13.101 -5.445 1.00 87.25 90 PHE A C 1
ATOM 721 O O . PHE A 1 90 ? 0.553 -12.526 -4.432 1.00 87.25 90 PHE A O 1
ATOM 728 N N . ILE A 1 91 ? 1.958 -13.994 -5.408 1.00 84.81 91 ILE A N 1
ATOM 729 C CA . ILE A 1 91 ? 2.638 -14.466 -4.186 1.00 84.81 91 ILE A CA 1
ATOM 730 C C . ILE A 1 91 ? 3.758 -13.504 -3.738 1.00 84.81 91 ILE A C 1
ATOM 732 O O . ILE A 1 91 ? 4.163 -13.537 -2.579 1.00 84.81 91 ILE A O 1
ATOM 736 N N . GLY A 1 92 ? 4.212 -12.609 -4.622 1.00 88.88 92 GLY A N 1
ATOM 737 C CA . GLY A 1 92 ? 5.345 -11.711 -4.385 1.00 88.88 92 GLY A CA 1
ATOM 738 C C . GLY A 1 92 ? 6.640 -12.199 -5.039 1.00 88.88 92 GLY A C 1
ATOM 739 O O . GLY A 1 92 ? 6.806 -13.381 -5.335 1.00 88.88 92 GLY A O 1
ATOM 740 N N . LEU A 1 93 ? 7.563 -11.267 -5.281 1.00 89.31 93 LEU A N 1
ATOM 741 C CA . LEU A 1 93 ? 8.855 -11.522 -5.937 1.00 89.31 93 LEU A CA 1
ATOM 742 C C . LEU A 1 93 ? 9.967 -11.932 -4.956 1.00 89.31 93 LEU A C 1
ATOM 744 O O . LEU A 1 93 ? 11.055 -12.318 -5.379 1.00 89.31 93 LEU A O 1
ATOM 748 N N . GLY A 1 94 ? 9.708 -11.847 -3.650 1.00 87.12 94 GLY A N 1
ATOM 749 C CA . GLY A 1 94 ? 10.682 -12.109 -2.596 1.00 87.12 94 GLY A CA 1
ATOM 750 C C . GLY A 1 94 ? 11.315 -10.839 -2.022 1.00 87.12 94 GLY A C 1
ATOM 751 O O . GLY A 1 94 ? 11.248 -9.745 -2.587 1.00 87.12 94 GLY A O 1
ATOM 752 N N . ARG A 1 95 ? 11.939 -10.984 -0.846 1.00 84.31 95 ARG A N 1
ATOM 753 C CA . ARG A 1 95 ? 12.530 -9.857 -0.107 1.00 84.31 95 ARG A CA 1
ATOM 754 C C . ARG A 1 95 ? 13.603 -9.136 -0.912 1.00 84.31 95 ARG A C 1
ATOM 756 O O . ARG A 1 95 ? 14.484 -9.772 -1.483 1.00 84.31 95 ARG A O 1
ATOM 763 N N . ASN A 1 96 ? 13.583 -7.806 -0.836 1.00 87.12 96 ASN A N 1
ATOM 764 C CA . ASN A 1 96 ? 14.499 -6.903 -1.536 1.00 87.12 96 ASN A CA 1
ATOM 765 C C . ASN A 1 96 ? 14.424 -6.966 -3.073 1.00 87.12 96 ASN A C 1
ATOM 767 O O . ASN A 1 96 ? 15.261 -6.342 -3.730 1.00 87.12 96 ASN A O 1
ATOM 771 N N . ALA A 1 97 ? 13.438 -7.648 -3.667 1.00 87.25 97 ALA A N 1
ATOM 772 C CA . ALA A 1 97 ? 13.288 -7.707 -5.122 1.00 87.25 97 ALA A CA 1
ATOM 773 C C . ALA A 1 97 ? 13.168 -6.303 -5.740 1.00 87.25 97 ALA A C 1
ATOM 775 O O . ALA A 1 97 ? 13.860 -5.995 -6.707 1.00 87.25 97 ALA A O 1
ATOM 776 N N . CYS A 1 98 ? 12.393 -5.401 -5.123 1.00 86.88 98 CYS A N 1
ATOM 777 C CA . CYS A 1 98 ? 12.268 -4.014 -5.581 1.00 86.88 98 CYS A CA 1
ATOM 778 C C . CYS A 1 98 ? 13.613 -3.275 -5.630 1.00 86.88 98 CYS A C 1
ATOM 780 O O . CYS A 1 98 ? 13.844 -2.458 -6.520 1.00 86.88 98 CYS A O 1
ATOM 782 N N . GLN A 1 99 ? 14.508 -3.546 -4.677 1.00 87.38 99 GLN A N 1
ATOM 783 C CA . GLN A 1 99 ? 15.836 -2.939 -4.652 1.00 87.38 99 GLN A CA 1
ATOM 784 C C . GLN A 1 99 ? 16.731 -3.483 -5.770 1.00 87.38 99 GLN A C 1
ATOM 786 O O . GLN A 1 99 ? 17.487 -2.707 -6.354 1.00 87.38 99 GLN A O 1
ATOM 791 N N . VAL A 1 100 ? 16.666 -4.787 -6.047 1.00 87.81 100 VAL A N 1
ATOM 792 C CA . VAL A 1 100 ? 17.430 -5.417 -7.134 1.00 87.81 100 VAL A CA 1
ATOM 793 C C . VAL A 1 100 ? 16.954 -4.875 -8.480 1.00 87.81 100 VAL A C 1
ATOM 795 O O . VAL A 1 100 ? 17.761 -4.308 -9.209 1.00 87.81 100 VAL A O 1
ATOM 798 N N . ILE A 1 101 ? 15.642 -4.900 -8.736 1.00 88.75 101 ILE A N 1
ATOM 799 C CA . ILE A 1 101 ? 15.031 -4.387 -9.974 1.00 88.75 101 ILE A CA 1
ATOM 800 C C . ILE A 1 101 ? 15.441 -2.930 -10.221 1.00 88.75 101 ILE A C 1
ATOM 802 O O . ILE A 1 101 ? 15.893 -2.570 -11.304 1.00 88.75 101 ILE A O 1
ATOM 806 N N . LEU A 1 102 ? 15.354 -2.065 -9.206 1.00 86.62 102 LEU A N 1
ATOM 807 C CA . LEU A 1 102 ? 15.711 -0.653 -9.376 1.00 86.62 102 LEU A CA 1
ATOM 808 C C . LEU A 1 102 ? 17.210 -0.410 -9.592 1.00 86.62 102 LEU A C 1
ATOM 810 O O . LEU A 1 102 ? 17.574 0.608 -10.177 1.00 86.62 102 LEU A O 1
ATOM 814 N N . LYS A 1 103 ? 18.083 -1.301 -9.117 1.00 86.81 103 LYS A N 1
ATOM 815 C CA . LYS A 1 103 ? 19.535 -1.171 -9.292 1.00 86.81 103 LYS A CA 1
ATOM 816 C C . LYS A 1 103 ? 20.024 -1.762 -10.609 1.00 86.81 103 LYS A C 1
ATOM 818 O O . LYS A 1 103 ? 20.918 -1.176 -11.212 1.00 86.81 103 LYS A O 1
ATOM 823 N N . GLU A 1 104 ? 19.476 -2.902 -11.011 1.00 86.38 104 GLU A N 1
ATOM 824 C CA . GLU A 1 104 ? 19.937 -3.666 -12.173 1.00 86.38 104 GLU A CA 1
ATOM 825 C C . GLU A 1 104 ? 19.213 -3.237 -13.450 1.00 86.38 104 GLU A C 1
ATOM 827 O O . GLU A 1 104 ? 19.871 -2.888 -14.429 1.00 86.38 104 GLU A O 1
ATOM 832 N N . ASP A 1 105 ? 17.881 -3.150 -13.414 1.00 84.44 105 ASP A N 1
ATOM 833 C CA . ASP A 1 105 ? 17.072 -2.861 -14.603 1.00 84.44 105 ASP A CA 1
ATOM 834 C C . ASP A 1 105 ? 16.860 -1.353 -14.812 1.00 84.44 105 ASP A C 1
ATOM 836 O O . ASP A 1 105 ? 16.738 -0.878 -15.943 1.00 84.44 105 ASP A O 1
ATOM 840 N N . PHE A 1 106 ? 16.873 -0.566 -13.726 1.00 85.56 106 PHE A N 1
ATOM 841 C CA . PHE A 1 106 ? 16.636 0.885 -13.762 1.00 85.56 106 PHE A CA 1
ATOM 842 C C . PHE A 1 106 ? 17.758 1.740 -13.129 1.00 85.56 106 PHE A C 1
ATOM 844 O O . PHE A 1 106 ? 17.474 2.678 -12.369 1.00 85.56 106 PHE A O 1
ATOM 851 N N . PRO A 1 107 ? 19.046 1.518 -13.468 1.00 81.62 107 PRO A N 1
ATOM 852 C CA . PRO A 1 107 ? 20.179 2.188 -12.816 1.00 81.62 107 PRO A CA 1
ATOM 853 C C . PRO A 1 107 ? 20.154 3.720 -12.962 1.00 81.62 107 PRO A C 1
ATOM 855 O O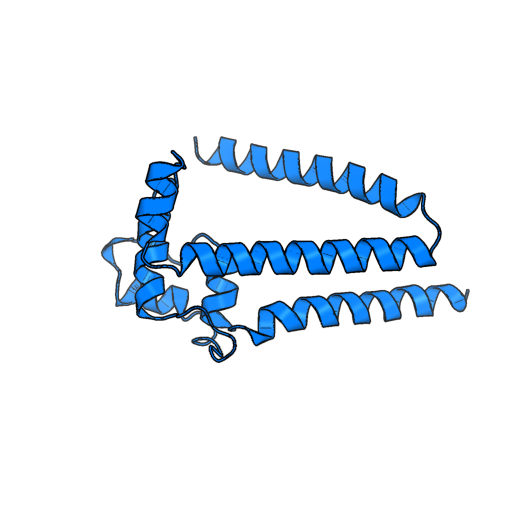 . PRO A 1 107 ? 20.692 4.453 -12.128 1.00 81.62 107 PRO A O 1
ATOM 858 N N . TYR A 1 108 ? 19.491 4.230 -14.003 1.00 81.75 108 TYR A N 1
ATOM 859 C CA . TYR A 1 108 ? 19.339 5.659 -14.274 1.00 81.75 108 TYR A CA 1
ATOM 860 C C . TYR A 1 108 ? 18.455 6.393 -13.257 1.00 81.75 108 TYR A C 1
ATOM 862 O O . TYR A 1 108 ? 18.604 7.606 -13.113 1.00 81.75 108 TYR A O 1
ATOM 870 N N . PHE A 1 109 ? 17.594 5.694 -12.506 1.00 81.50 109 PHE A N 1
ATOM 871 C CA . PHE A 1 109 ? 16.834 6.322 -11.424 1.00 81.50 109 PHE A CA 1
ATOM 872 C C . PHE A 1 109 ? 17.712 6.684 -10.219 1.00 81.50 109 PHE A C 1
ATOM 874 O O . PHE A 1 109 ? 17.372 7.608 -9.482 1.00 81.50 109 PHE A O 1
ATOM 881 N N . ARG A 1 110 ? 18.860 6.011 -10.029 1.00 78.50 110 ARG A N 1
ATOM 882 C CA . ARG A 1 110 ? 19.798 6.244 -8.912 1.00 78.50 110 ARG A CA 1
ATOM 883 C C . ARG A 1 110 ? 19.138 6.158 -7.527 1.00 78.50 110 ARG A C 1
ATOM 885 O O . ARG A 1 110 ? 19.508 6.893 -6.611 1.00 78.50 110 ARG A O 1
ATOM 892 N N . VAL A 1 111 ? 18.169 5.256 -7.359 1.00 75.19 111 VAL A N 1
ATOM 893 C CA . VAL A 1 111 ? 17.435 5.067 -6.096 1.00 75.19 111 VAL A CA 1
ATOM 894 C C . VAL A 1 111 ? 17.615 3.648 -5.594 1.00 75.19 111 VAL A C 1
ATOM 896 O O . VAL A 1 111 ? 17.586 2.694 -6.361 1.00 75.19 111 VAL A O 1
ATOM 899 N N . GLY A 1 112 ? 17.793 3.505 -4.282 1.00 69.06 112 GLY A N 1
ATOM 900 C CA . GLY A 1 112 ? 17.993 2.200 -3.661 1.00 69.06 112 GLY A CA 1
ATOM 901 C C . GLY A 1 112 ? 16.713 1.396 -3.430 1.00 69.06 112 GLY A C 1
ATOM 902 O O . GLY A 1 112 ? 16.837 0.222 -3.087 1.00 69.06 112 GLY A O 1
ATOM 903 N N . ASN A 1 113 ? 15.524 2.010 -3.530 1.00 75.75 113 ASN A N 1
ATOM 904 C CA . ASN A 1 113 ? 14.234 1.341 -3.340 1.00 75.75 113 ASN A CA 1
ATOM 905 C C . ASN A 1 113 ? 13.044 2.196 -3.828 1.00 75.75 113 ASN A C 1
ATOM 907 O O . ASN A 1 113 ? 13.174 3.407 -4.019 1.00 75.75 113 ASN A O 1
ATOM 911 N N . VAL A 1 114 ? 11.873 1.566 -3.958 1.00 79.75 114 VAL A N 1
ATOM 912 C CA . VAL A 1 114 ? 10.588 2.224 -4.219 1.00 79.75 114 VAL A CA 1
ATOM 913 C C . VAL A 1 114 ? 10.206 3.070 -3.003 1.00 79.75 114 VAL A C 1
ATOM 915 O O . VAL A 1 114 ? 10.238 2.599 -1.870 1.00 79.75 114 VAL A O 1
ATOM 918 N N . HIS A 1 115 ? 9.828 4.330 -3.230 1.00 76.06 115 HIS A N 1
ATOM 919 C CA . HIS A 1 115 ? 9.487 5.261 -2.145 1.00 76.06 115 HIS A CA 1
ATOM 920 C C . HIS A 1 115 ? 8.178 4.906 -1.414 1.00 76.06 115 HIS A C 1
ATOM 922 O O . HIS A 1 115 ? 7.956 5.341 -0.289 1.00 76.06 115 HIS A O 1
ATOM 928 N N . SER A 1 116 ? 7.286 4.146 -2.053 1.00 81.94 116 SER A N 1
ATOM 929 C CA . SER A 1 116 ? 6.046 3.674 -1.435 1.00 81.94 116 SER A CA 1
ATOM 930 C C . SER A 1 116 ? 6.279 2.344 -0.725 1.00 81.94 116 SER A C 1
ATOM 932 O O . SER A 1 116 ? 6.411 1.309 -1.376 1.00 81.94 116 SER A O 1
ATOM 934 N N . ASP A 1 117 ? 6.282 2.377 0.610 1.00 81.12 117 ASP A N 1
ATOM 935 C CA . ASP A 1 117 ? 6.439 1.175 1.434 1.00 81.12 117 ASP A CA 1
ATOM 936 C C . ASP A 1 117 ? 5.307 0.162 1.201 1.00 81.12 117 ASP A C 1
ATOM 938 O O . ASP A 1 117 ? 5.571 -1.033 1.162 1.00 81.12 117 ASP A O 1
ATOM 942 N N . ILE A 1 118 ? 4.071 0.627 0.973 1.00 84.62 118 ILE A N 1
ATOM 943 C CA . ILE A 1 118 ? 2.910 -0.239 0.695 1.00 84.62 118 ILE A CA 1
ATOM 944 C C . ILE A 1 118 ? 3.107 -0.999 -0.618 1.00 84.62 118 ILE A C 1
ATOM 946 O O . ILE A 1 118 ? 2.946 -2.216 -0.654 1.00 84.62 118 ILE A O 1
ATOM 950 N N . LEU A 1 119 ? 3.488 -0.291 -1.690 1.00 86.75 119 LEU A N 1
ATOM 951 C CA . LEU A 1 119 ? 3.743 -0.929 -2.979 1.00 86.75 119 LEU A CA 1
ATOM 952 C C . LEU A 1 119 ? 4.910 -1.911 -2.873 1.00 86.75 119 LEU A C 1
ATOM 954 O O . LEU A 1 119 ? 4.804 -3.023 -3.372 1.00 86.75 119 LEU A O 1
ATOM 958 N N . ARG A 1 120 ? 5.993 -1.530 -2.184 1.00 87.69 120 ARG A N 1
ATOM 959 C CA . ARG A 1 120 ? 7.124 -2.431 -1.950 1.00 87.69 120 ARG A CA 1
ATOM 960 C C . ARG A 1 120 ? 6.690 -3.696 -1.213 1.00 87.69 120 ARG A C 1
ATOM 962 O O . ARG A 1 120 ? 7.023 -4.784 -1.655 1.00 87.69 120 ARG A O 1
ATOM 969 N N . MET A 1 121 ? 5.947 -3.563 -0.113 1.00 85.81 121 MET A N 1
ATOM 970 C CA . MET A 1 121 ? 5.462 -4.714 0.654 1.00 85.81 121 MET A CA 1
ATOM 971 C C . MET A 1 121 ? 4.594 -5.636 -0.205 1.00 85.81 121 MET A C 1
ATOM 973 O O . MET A 1 121 ? 4.771 -6.847 -0.151 1.00 85.81 121 MET A O 1
ATOM 977 N N . TYR A 1 122 ? 3.715 -5.078 -1.042 1.00 87.81 122 TYR A N 1
ATOM 978 C CA . TYR A 1 122 ? 2.906 -5.884 -1.955 1.00 87.81 122 TYR A CA 1
ATOM 979 C C . TYR A 1 122 ? 3.750 -6.580 -3.030 1.00 87.81 122 TYR A C 1
ATOM 981 O O . TYR A 1 122 ? 3.570 -7.767 -3.267 1.00 87.81 122 TYR A O 1
ATOM 989 N N . VAL A 1 123 ? 4.691 -5.877 -3.666 1.00 88.38 123 VAL A N 1
ATOM 990 C CA . VAL A 1 123 ? 5.549 -6.450 -4.718 1.00 88.38 123 VAL A CA 1
ATOM 991 C C . VAL A 1 123 ? 6.474 -7.538 -4.158 1.00 88.38 123 VAL A C 1
ATOM 993 O O . VAL A 1 123 ? 6.679 -8.564 -4.803 1.00 88.38 123 VAL A O 1
ATOM 996 N N . GLU A 1 124 ? 7.019 -7.350 -2.955 1.00 89.00 124 GLU A N 1
ATOM 997 C CA . GLU A 1 124 ? 7.946 -8.305 -2.338 1.00 89.00 124 GLU A CA 1
ATOM 998 C C . GLU A 1 124 ? 7.231 -9.506 -1.699 1.00 89.00 124 GLU A C 1
ATOM 1000 O O . GLU A 1 124 ? 7.704 -10.633 -1.855 1.00 89.00 124 GLU A O 1
ATOM 1005 N N . SER A 1 125 ? 6.105 -9.288 -1.013 1.00 84.69 125 SER A N 1
ATOM 1006 C CA . SER A 1 125 ? 5.431 -10.315 -0.201 1.00 84.69 125 SER A CA 1
ATOM 1007 C C . SER A 1 125 ? 4.066 -10.782 -0.733 1.00 84.69 125 SER A C 1
ATOM 1009 O O . SER A 1 125 ? 3.467 -11.699 -0.170 1.00 84.69 125 SER A O 1
ATOM 1011 N N . GLY A 1 126 ? 3.539 -10.147 -1.780 1.00 85.44 126 GLY A N 1
ATOM 1012 C CA . GLY A 1 126 ? 2.283 -10.524 -2.424 1.00 85.44 126 GLY A CA 1
ATOM 1013 C C . GLY A 1 126 ? 1.015 -10.228 -1.620 1.00 85.44 126 GLY A C 1
ATOM 1014 O O . GLY A 1 126 ? 1.000 -9.485 -0.636 1.00 85.44 126 GLY A O 1
ATOM 1015 N N . PHE A 1 127 ? -0.090 -10.830 -2.063 1.00 79.88 127 PHE A N 1
ATOM 1016 C CA . PHE A 1 127 ? -1.421 -10.635 -1.478 1.00 79.88 127 PHE A CA 1
ATOM 1017 C C . PHE A 1 127 ? -1.542 -11.180 -0.047 1.00 79.88 127 PHE A C 1
ATOM 1019 O O . PHE A 1 127 ? -2.197 -10.569 0.799 1.00 79.88 127 PHE A O 1
ATOM 1026 N N . LEU A 1 128 ? -0.893 -12.312 0.242 1.00 71.12 128 LEU A N 1
ATOM 1027 C CA . LEU A 1 128 ? -1.014 -13.004 1.529 1.00 71.12 128 LEU A CA 1
ATOM 1028 C C . LEU A 1 128 ? -0.496 -12.170 2.707 1.00 71.12 128 LEU A C 1
ATOM 1030 O O . LEU A 1 128 ? -1.058 -12.241 3.799 1.00 71.12 128 LEU A O 1
ATOM 1034 N N . ASP A 1 129 ? 0.526 -11.342 2.495 1.00 69.75 129 ASP A N 1
ATOM 1035 C CA . ASP A 1 129 ? 1.112 -10.528 3.566 1.00 69.75 129 ASP A CA 1
ATOM 1036 C C . ASP A 1 129 ? 0.235 -9.322 3.943 1.00 69.75 129 ASP A C 1
ATOM 1038 O O . ASP A 1 129 ? 0.215 -8.874 5.088 1.00 69.75 129 ASP A O 1
ATOM 1042 N N . VAL A 1 130 ? -0.576 -8.831 2.999 1.00 65.31 130 VAL A N 1
ATOM 1043 C CA . VAL A 1 130 ? -1.553 -7.765 3.270 1.00 65.31 130 VAL A CA 1
ATOM 1044 C C . VAL A 1 130 ? -2.647 -8.259 4.226 1.00 65.31 130 VAL A C 1
ATOM 1046 O O . VAL A 1 130 ? -3.086 -7.507 5.095 1.00 65.31 130 VAL A O 1
ATOM 1049 N N . PHE A 1 131 ? -3.044 -9.532 4.120 1.00 63.94 131 PHE A N 1
ATOM 1050 C CA . PHE A 1 131 ? -4.059 -10.148 4.984 1.00 63.94 131 PHE A CA 1
ATOM 1051 C C . PHE A 1 131 ? -3.486 -10.697 6.294 1.00 63.94 131 PHE A C 1
ATOM 1053 O O . PHE A 1 131 ? -4.140 -10.589 7.335 1.00 63.94 131 PHE A O 1
ATOM 1060 N N . SER A 1 132 ? -2.246 -11.202 6.283 1.00 62.78 132 SER A N 1
ATOM 1061 C CA . SER A 1 132 ? -1.559 -11.673 7.494 1.00 62.78 132 SER A CA 1
ATOM 1062 C C . SER A 1 132 ? -1.476 -10.570 8.563 1.00 62.78 132 SER A C 1
ATOM 1064 O O . SER A 1 132 ? -1.633 -10.840 9.755 1.00 62.78 132 SER A O 1
ATOM 1066 N N . MET A 1 133 ? -1.333 -9.303 8.152 1.00 60.56 133 MET A N 1
ATOM 1067 C CA . MET A 1 133 ? -1.342 -8.148 9.054 1.00 60.56 133 MET A CA 1
ATOM 1068 C C . MET A 1 133 ? -2.653 -7.986 9.835 1.00 60.56 133 MET A C 1
ATOM 1070 O O . MET A 1 133 ? -2.611 -7.657 11.024 1.00 60.56 133 MET A O 1
ATOM 1074 N N . ALA A 1 134 ? -3.808 -8.221 9.207 1.00 59.88 134 ALA A N 1
ATOM 1075 C CA . ALA A 1 134 ? -5.107 -8.098 9.869 1.00 59.88 134 ALA A CA 1
ATOM 1076 C C . ALA A 1 134 ? -5.307 -9.199 10.925 1.00 59.88 134 ALA A C 1
ATOM 1078 O O . ALA A 1 134 ? -5.756 -8.920 12.044 1.00 59.88 134 ALA A O 1
ATOM 1079 N N . ASP A 1 135 ? -4.885 -10.424 10.608 1.00 59.22 135 ASP A N 1
ATOM 1080 C CA . ASP A 1 135 ? -4.941 -11.563 11.527 1.00 59.22 135 ASP A CA 1
ATOM 1081 C C . ASP A 1 135 ? -3.954 -11.429 12.692 1.00 59.22 135 ASP A C 1
ATOM 1083 O O . ASP A 1 135 ? -4.284 -11.765 13.834 1.00 59.22 135 ASP A O 1
ATOM 1087 N N . ILE A 1 136 ? -2.754 -10.895 12.450 1.00 62.75 136 ILE A N 1
ATOM 1088 C CA . ILE A 1 136 ? -1.774 -10.627 13.510 1.00 62.75 136 ILE A CA 1
ATOM 1089 C C . ILE A 1 136 ? -2.298 -9.544 14.457 1.00 62.75 136 ILE A C 1
ATOM 1091 O O . ILE A 1 136 ? -2.195 -9.713 15.673 1.00 62.75 136 ILE A O 1
ATOM 1095 N N . LEU A 1 137 ? -2.907 -8.467 13.941 1.00 60.12 137 LEU A N 1
ATOM 1096 C CA . LEU A 1 137 ? -3.505 -7.428 14.786 1.00 60.12 137 LEU A CA 1
ATOM 1097 C C . LEU A 1 137 ? -4.616 -8.009 15.670 1.00 60.12 137 LEU A C 1
ATOM 1099 O O . LEU A 1 137 ? -4.609 -7.813 16.885 1.00 60.12 137 LEU A O 1
ATOM 1103 N N . SER A 1 138 ? -5.530 -8.775 15.072 1.00 59.69 138 SER A N 1
ATOM 1104 C CA . SER A 1 138 ? -6.610 -9.480 15.771 1.00 59.69 138 SER A CA 1
ATOM 1105 C C . SER A 1 138 ? -6.082 -10.362 16.918 1.00 59.69 138 SER A C 1
ATOM 1107 O O . SER A 1 138 ? -6.492 -10.219 18.077 1.00 59.69 138 SER A O 1
ATOM 1109 N N . ASN A 1 139 ? -5.097 -11.217 16.626 1.00 61.16 139 ASN A N 1
ATOM 1110 C CA . ASN A 1 139 ? -4.545 -12.172 17.587 1.00 61.16 139 ASN A CA 1
ATOM 1111 C C . ASN A 1 139 ? -3.673 -11.521 18.673 1.00 61.16 139 ASN A C 1
ATOM 1113 O O . ASN A 1 139 ? -3.715 -11.932 19.838 1.00 61.16 139 ASN A O 1
ATOM 1117 N N . TYR A 1 140 ? -2.897 -10.492 18.329 1.00 63.28 140 TYR A N 1
ATOM 1118 C CA . TYR A 1 140 ? -2.065 -9.767 19.289 1.00 63.28 140 TYR A CA 1
ATOM 1119 C C . TYR A 1 140 ? -2.924 -9.042 20.335 1.00 63.28 140 TYR A C 1
ATOM 1121 O O . TYR A 1 140 ? -2.651 -9.122 21.536 1.00 63.28 140 TYR A O 1
ATOM 1129 N N . TYR A 1 141 ? -4.030 -8.425 19.910 1.00 59.12 141 TYR A N 1
ATOM 1130 C CA . TYR A 1 141 ? -4.973 -7.790 20.829 1.00 59.12 141 TYR A CA 1
ATOM 1131 C C . TYR A 1 141 ? -5.739 -8.799 21.686 1.00 59.12 141 TYR A C 1
ATOM 1133 O O . TYR A 1 141 ? -5.888 -8.578 22.891 1.00 59.12 141 TYR A O 1
ATOM 1141 N N . ALA A 1 142 ? -6.150 -9.939 21.121 1.00 58.22 142 ALA A N 1
ATOM 1142 C CA . ALA A 1 142 ? -6.743 -11.019 21.907 1.00 58.22 142 ALA A CA 1
ATOM 1143 C C . ALA A 1 142 ? -5.815 -11.466 23.052 1.00 58.22 142 ALA A C 1
ATOM 1145 O O . ALA A 1 142 ? -6.296 -11.790 24.135 1.00 58.22 142 ALA A O 1
ATOM 1146 N N . LYS A 1 143 ? -4.490 -11.432 22.849 1.00 58.97 143 LYS A N 1
ATOM 1147 C CA . LYS A 1 143 ? -3.484 -11.799 23.856 1.00 58.97 143 LYS A CA 1
ATOM 1148 C C . LYS A 1 143 ? -3.270 -10.729 24.935 1.00 58.97 143 LYS A C 1
ATOM 1150 O O . LYS A 1 143 ? -3.096 -11.085 26.098 1.00 58.97 143 LYS A O 1
ATOM 1155 N N . ILE A 1 144 ? -3.297 -9.441 24.578 1.00 59.84 144 ILE A N 1
ATOM 1156 C CA . ILE A 1 144 ? -3.152 -8.332 25.541 1.00 59.84 144 ILE A CA 1
ATOM 1157 C C . ILE A 1 144 ? -4.349 -8.273 26.494 1.00 59.84 144 ILE A C 1
ATOM 1159 O O . ILE A 1 144 ? -4.161 -8.161 27.703 1.00 59.84 144 ILE A O 1
ATOM 1163 N N . TYR A 1 145 ? -5.571 -8.398 25.974 1.00 53.12 145 TYR A N 1
ATOM 1164 C CA . TYR A 1 145 ? -6.771 -8.310 26.810 1.00 53.12 145 TYR A CA 1
ATOM 1165 C C . TYR A 1 145 ? -6.987 -9.553 27.677 1.00 53.12 145 TYR A C 1
ATOM 1167 O O . TYR A 1 145 ? -7.356 -9.410 28.835 1.00 53.12 145 TYR A O 1
ATOM 1175 N N . ARG A 1 146 ? -6.623 -10.754 27.200 1.00 51.38 146 ARG A N 1
ATOM 1176 C CA . ARG A 1 146 ? -6.676 -11.977 28.026 1.00 51.38 146 ARG A CA 1
ATOM 1177 C C . ARG A 1 146 ? -5.773 -11.907 29.264 1.00 51.38 146 ARG A C 1
ATOM 1179 O O . ARG A 1 146 ? -5.998 -12.639 30.214 1.00 51.38 146 ARG A O 1
ATOM 1186 N N . LYS A 1 147 ? -4.746 -11.048 29.256 1.00 49.44 147 LYS A N 1
ATOM 1187 C CA . LYS A 1 147 ? -3.863 -10.805 30.409 1.00 49.44 147 LYS A CA 1
ATOM 1188 C C . LYS A 1 147 ? -4.463 -9.850 31.445 1.00 49.44 147 LYS A C 1
ATOM 1190 O O . LYS A 1 147 ? -3.967 -9.813 32.564 1.00 49.44 147 LYS A O 1
ATOM 1195 N N . LYS A 1 148 ? -5.477 -9.065 31.074 1.00 44.94 148 LYS A N 1
ATOM 1196 C CA . LYS A 1 148 ? -6.106 -8.075 31.954 1.00 44.94 148 LYS A CA 1
ATOM 1197 C C . LYS A 1 148 ? -7.167 -8.697 32.869 1.00 44.94 148 LYS A C 1
ATOM 1199 O O . LYS A 1 148 ? -7.377 -8.172 33.948 1.00 44.94 148 LYS A O 1
ATOM 1204 N N . ASP A 1 149 ? -7.732 -9.841 32.478 1.00 46.25 149 ASP A N 1
ATOM 1205 C CA . ASP A 1 149 ? -8.729 -10.601 33.255 1.00 46.25 149 ASP A CA 1
ATOM 1206 C C . ASP A 1 149 ? -8.130 -11.429 34.418 1.00 46.25 149 ASP A C 1
ATOM 1208 O O . ASP A 1 149 ? -8.859 -12.131 35.113 1.00 46.25 149 ASP A O 1
ATOM 1212 N N . TRP A 1 150 ? -6.804 -11.395 34.612 1.00 44.41 150 TRP A N 1
ATOM 1213 C CA . TRP A 1 150 ? -6.079 -12.195 35.618 1.00 44.41 150 TRP A CA 1
ATOM 1214 C C . TRP A 1 150 ? -5.474 -11.365 36.765 1.00 44.41 150 TRP A C 1
ATOM 1216 O O . TRP A 1 150 ? -4.763 -11.928 37.596 1.00 44.41 150 TRP A O 1
ATOM 1226 N N . ASN A 1 151 ? -5.743 -10.057 36.812 1.00 38.66 151 ASN A N 1
ATOM 1227 C CA . ASN A 1 151 ? -5.374 -9.152 37.909 1.00 38.66 151 ASN A CA 1
ATOM 1228 C C . ASN A 1 151 ? -6.627 -8.502 38.494 1.00 38.66 151 ASN A C 1
ATOM 1230 O O . ASN A 1 151 ? -6.580 -8.150 39.691 1.00 38.66 151 ASN A O 1
#

Mean predicted aligned error: 8.81 Å

Foldseek 3Di:
DVVVVVVVVVVVVVVVVVVVVVVLVPDDPVVSLVVVLVVLVVVLVVLLVVLQLLLPPCNVVVCVVVVHDPVPLNVLSVLLNVQDHRDQPWQAPAPQPQQCSCVPVNVVVVDRGRPDPSNNCCRHGNDVVSVVSSVCSSVVVVVVVVVVVPD

Organism: NCBI:txid39491

Sequence (151 aa):
MILLAGKRIGIFSLVISIIWLFFVTRQSEKNQKCLITITGVVMMLVCYLLVYLVLNPDWNLIASNLNIDLAGRNYYYAAMQNYAHFGTDFIGLGRNACQVILKEDFPYFRVGNVHSDILRMYVESGFLDVFSMADILSNYYAKIYRKKDWN

Secondary structure (DSSP, 8-state):
-HHHHHHHHHHHHHHHHHHHHHHHHTS-HHHHHHHHHHHHHHHHHHHHHHHHHHHSTTHHHHHHHTT---TTHHHHHHHHHTT---SSS-----TTHHHHHHHHT-GGG--SS-S-HHHHHHHHHHHHHHHHHHHHHHHHHHHHHHTGGG-

pLDDT: mean 79.18, std 12.34, range [38.66, 92.56]

Radius of gyration: 18.75 Å; Cα contacts (8 Å, |Δi|>4): 104; chains: 1; bounding box: 37×37×55 Å

Solvent-accessible surface area (backbone atoms only — not comparable to full-atom values): 8564 Å² total; per-residue (Å²): 113,69,75,58,54,56,53,48,54,55,52,51,51,50,54,51,50,51,55,49,51,58,56,43,72,74,45,57,72,72,54,32,54,51,51,52,52,50,52,49,53,51,51,47,51,52,54,50,50,50,46,49,47,53,44,35,86,60,33,67,59,54,32,58,76,68,70,54,84,60,86,73,46,60,62,57,38,60,60,45,43,80,80,39,70,79,52,84,84,34,66,41,72,35,86,65,38,57,30,50,48,32,51,73,80,37,52,88,73,75,44,77,54,63,88,48,64,67,54,45,49,39,45,22,43,11,42,64,52,64,53,48,52,55,54,49,53,5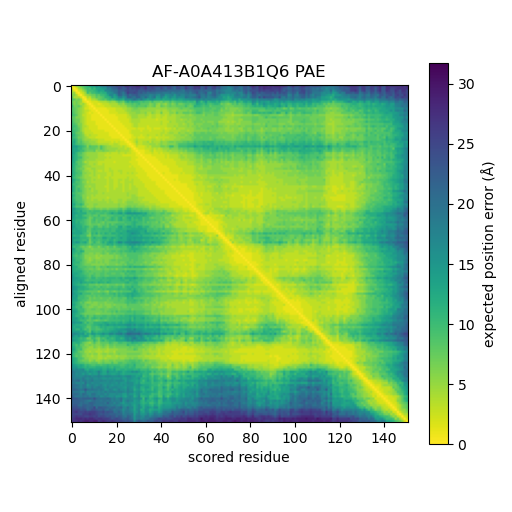4,53,53,50,56,55,58,55,64,60,60,82,77,117